Protein AF-A0A7W0RG96-F1 (afdb_monomer)

pLDDT: m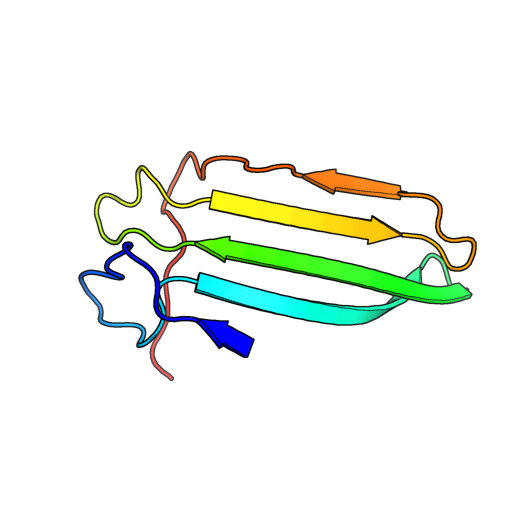ean 80.27, std 14.14, range [51.03, 97.19]

Solvent-accessible surface area (backbone atoms only — not comparable to full-atom values): 4555 Å² total; per-residue (Å²): 89,77,41,87,55,100,44,48,31,52,72,69,77,59,89,47,16,26,45,39,50,73,49,75,43,68,50,98,87,40,70,59,11,38,39,39,39,3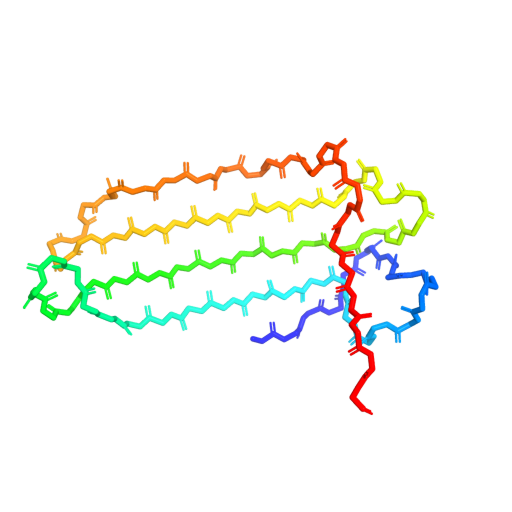9,39,33,24,44,14,76,90,19,72,70,6,30,37,30,37,42,30,25,43,63,87,66,49,75,77,43,77,45,73,74,39,65,40,88,69,92,32,66,77,72,79,86,131

Foldseek 3Di:
DADADPAALEPPHQVGQKDWDKDWDADPNRGQKIKIKIWGHRHPVQFQIFIWIFIADNVRHTPDTDDRDRDPPDHDDDDDD

Radius of gyration: 14.45 Å; Cα contacts (8 Å, |Δi|>4): 189; chains: 1; bounding box: 37×23×34 Å

Mean predicted aligned error: 7.27 Å

Secondary structure (DSSP, 8-state):
-EE--S----SS--S-SEEEEEEEEEETTEEEEEEEEEEE---TT--S-EEEEEEE-TTS-EEEEEEEEEP-SS---PPP-

Sequence (81 aa):
MCIDTAFDEGNPRAGFDTIVGQGAGVLNGVSGATASFRFTDAGEPGREDRATITISDPGGNIVFQISDARNTVGGNQAHRN

Structure (mmCIF, N/CA/C/O backbone):
data_AF-A0A7W0RG96-F1
#
_entry.id   AF-A0A7W0RG96-F1
#
loop_
_atom_site.group_PDB
_atom_site.id
_atom_site.type_symbol
_atom_site.label_atom_id
_atom_site.label_alt_id
_atom_site.label_comp_id
_atom_site.label_asym_id
_atom_site.label_entity_id
_atom_site.label_seq_id
_atom_site.pdbx_PDB_ins_code
_atom_site.Cartn_x
_atom_site.Cartn_y
_atom_site.Cartn_z
_atom_site.occupancy
_atom_site.B_iso_or_equiv
_atom_site.auth_seq_id
_atom_site.auth_comp_id
_atom_site.auth_asym_id
_atom_site.auth_atom_id
_atom_site.pdbx_PDB_model_num
ATOM 1 N N . MET A 1 1 ? 2.685 -9.784 2.533 1.00 60.22 1 MET A N 1
ATOM 2 C CA . MET A 1 1 ? 2.972 -10.945 1.668 1.0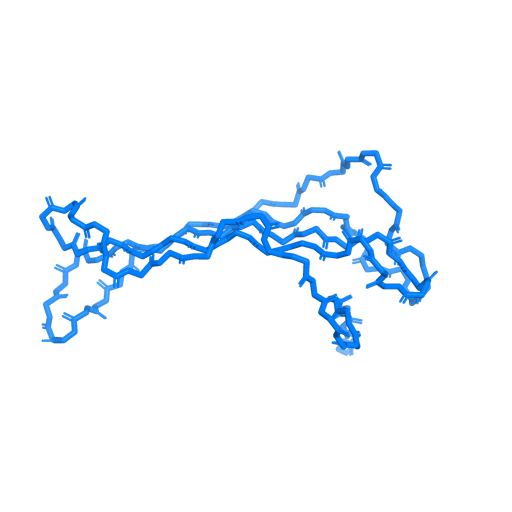0 60.22 1 MET A CA 1
ATOM 3 C C . MET A 1 1 ? 3.651 -10.420 0.414 1.00 60.22 1 MET A C 1
ATOM 5 O O . MET A 1 1 ? 3.160 -9.447 -0.150 1.00 60.22 1 MET A O 1
ATOM 9 N N . CYS A 1 2 ? 4.791 -11.000 0.045 1.00 61.06 2 CYS A N 1
ATOM 10 C CA . CYS A 1 2 ? 5.451 -10.736 -1.233 1.00 61.06 2 CYS A CA 1
ATOM 11 C C . CYS A 1 2 ? 4.825 -11.652 -2.291 1.00 61.06 2 CYS A C 1
ATOM 13 O O . CYS A 1 2 ? 4.608 -12.831 -2.002 1.00 61.06 2 CYS A O 1
ATOM 15 N N . ILE A 1 3 ? 4.480 -11.103 -3.455 1.00 63.69 3 ILE A N 1
ATOM 16 C CA . ILE A 1 3 ? 3.962 -11.862 -4.594 1.00 63.69 3 ILE A CA 1
ATOM 17 C C . ILE A 1 3 ? 4.840 -11.533 -5.801 1.00 63.69 3 ILE A C 1
ATOM 19 O O . ILE A 1 3 ? 4.979 -10.364 -6.155 1.00 63.69 3 ILE A O 1
ATOM 23 N N . ASP A 1 4 ? 5.397 -12.580 -6.402 1.00 55.69 4 ASP A N 1
ATOM 24 C CA . ASP A 1 4 ? 6.097 -12.551 -7.687 1.00 55.69 4 ASP A CA 1
ATOM 25 C C . ASP A 1 4 ? 5.039 -12.462 -8.802 1.00 55.69 4 ASP A C 1
ATOM 27 O O . ASP A 1 4 ? 4.109 -13.278 -8.872 1.00 55.69 4 ASP A O 1
ATOM 31 N N . THR A 1 5 ? 5.085 -11.386 -9.580 1.00 60.09 5 THR A N 1
ATOM 32 C CA . THR A 1 5 ? 4.107 -11.060 -10.628 1.00 60.09 5 THR A CA 1
ATOM 33 C C . THR A 1 5 ? 4.830 -10.840 -11.956 1.00 60.09 5 THR A C 1
ATOM 35 O O . THR A 1 5 ? 6.033 -10.972 -12.046 1.00 60.09 5 THR A O 1
ATOM 38 N N . ALA A 1 6 ? 4.127 -10.486 -13.035 1.00 61.22 6 ALA A N 1
ATOM 39 C CA . ALA A 1 6 ? 4.779 -10.236 -14.330 1.00 61.22 6 ALA A CA 1
ATOM 40 C C . ALA A 1 6 ? 5.640 -8.947 -14.387 1.00 61.22 6 ALA A C 1
ATOM 42 O O . ALA A 1 6 ? 6.061 -8.557 -15.476 1.00 61.22 6 ALA A O 1
ATOM 43 N N . PHE A 1 7 ? 5.833 -8.259 -13.260 1.00 57.03 7 PHE A N 1
ATOM 44 C CA . PHE A 1 7 ? 6.732 -7.111 -13.148 1.00 57.03 7 PHE A CA 1
ATOM 45 C C . PHE A 1 7 ? 8.131 -7.610 -12.766 1.00 57.03 7 PHE A C 1
ATOM 47 O O . PHE A 1 7 ? 8.241 -8.678 -12.188 1.00 57.03 7 PHE A O 1
ATOM 54 N N . ASP A 1 8 ? 9.180 -6.882 -13.138 1.00 61.06 8 ASP A N 1
ATOM 55 C CA . ASP A 1 8 ? 10.570 -7.223 -12.805 1.00 61.06 8 ASP A CA 1
ATOM 56 C C . ASP A 1 8 ? 11.129 -6.043 -12.019 1.00 61.06 8 ASP A C 1
ATOM 58 O O . ASP A 1 8 ? 11.097 -4.911 -12.504 1.00 61.06 8 ASP A O 1
ATOM 62 N N . GLU A 1 9 ? 11.607 -6.296 -10.807 1.00 61.28 9 GLU A N 1
ATOM 63 C CA . GLU A 1 9 ? 12.117 -5.273 -9.897 1.00 61.28 9 GLU A CA 1
ATOM 64 C C . GLU A 1 9 ? 13.406 -4.600 -10.412 1.00 61.28 9 GLU A C 1
ATOM 66 O O . GLU A 1 9 ? 13.873 -3.587 -9.887 1.00 61.28 9 GLU A O 1
ATOM 71 N N . GLY A 1 10 ? 14.005 -5.153 -11.468 1.00 68.44 10 GLY A N 1
ATOM 72 C CA . GLY A 1 10 ? 15.159 -4.591 -12.140 1.00 68.44 10 GLY A CA 1
ATOM 73 C C . GLY A 1 10 ? 16.387 -4.522 -11.233 1.00 68.44 10 GLY A C 1
ATOM 74 O O . GLY A 1 10 ? 16.755 -5.477 -10.543 1.00 68.44 10 GLY A O 1
ATOM 75 N N . ASN A 1 11 ? 17.097 -3.392 -11.288 1.00 60.09 11 ASN A N 1
ATOM 76 C CA . ASN A 1 11 ? 18.282 -3.146 -10.471 1.00 60.09 11 ASN A CA 1
ATOM 77 C C . ASN A 1 11 ? 18.043 -1.963 -9.518 1.00 60.09 11 ASN A C 1
ATOM 79 O O . ASN A 1 11 ? 17.665 -0.902 -10.006 1.00 60.09 11 ASN A O 1
ATOM 83 N N . PRO A 1 12 ? 18.365 -2.094 -8.213 1.00 65.00 12 PRO A N 1
ATOM 84 C CA . PRO A 1 12 ? 18.867 -3.294 -7.538 1.00 65.00 12 PRO A CA 1
ATOM 85 C C . PRO A 1 12 ? 17.766 -4.337 -7.288 1.00 6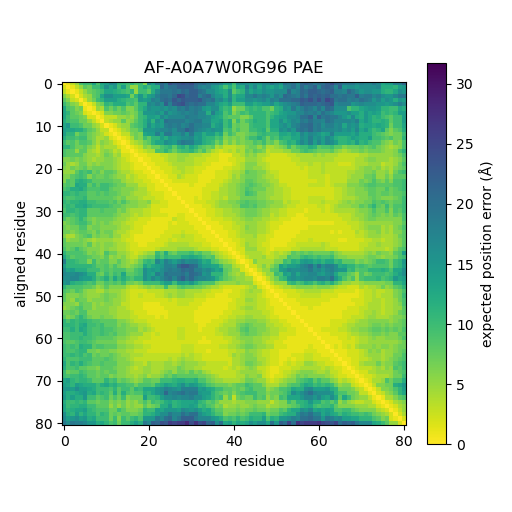5.00 12 PRO A C 1
ATOM 87 O O . PRO A 1 12 ? 16.680 -3.991 -6.843 1.00 65.00 12 PRO A O 1
ATOM 90 N N . ARG A 1 13 ? 18.090 -5.629 -7.461 1.00 69.88 13 ARG A N 1
ATOM 91 C CA . ARG A 1 13 ? 17.156 -6.726 -7.154 1.00 69.88 13 ARG A CA 1
ATOM 92 C C . ARG A 1 13 ? 16.671 -6.674 -5.704 1.00 69.88 13 ARG A C 1
ATOM 94 O O . ARG A 1 13 ? 17.446 -6.945 -4.780 1.00 69.88 13 ARG A O 1
ATOM 101 N N . ALA A 1 14 ? 15.398 -6.335 -5.544 1.00 68.06 14 ALA A N 1
ATOM 102 C CA . ALA A 1 14 ? 14.656 -6.244 -4.295 1.00 68.06 14 ALA A CA 1
ATOM 103 C C . ALA A 1 14 ? 14.138 -7.605 -3.795 1.00 68.06 14 ALA A C 1
ATOM 105 O O . ALA A 1 14 ? 13.911 -7.774 -2.596 1.00 68.06 14 ALA A O 1
ATOM 106 N N . GLY A 1 15 ? 13.967 -8.577 -4.702 1.00 69.81 15 GLY A N 1
ATOM 107 C CA . GLY A 1 15 ? 13.352 -9.874 -4.402 1.00 69.81 15 GLY A CA 1
ATOM 108 C C . GLY A 1 15 ? 11.826 -9.821 -4.268 1.00 69.81 15 GLY A C 1
ATOM 109 O O . GLY A 1 15 ? 11.237 -10.710 -3.649 1.00 69.81 15 GLY A O 1
ATOM 110 N N . PHE A 1 16 ? 11.199 -8.765 -4.790 1.00 69.25 16 PHE A N 1
ATOM 111 C CA . PHE A 1 16 ? 9.753 -8.622 -4.907 1.00 69.25 16 PHE A CA 1
ATOM 112 C C . PHE A 1 16 ? 9.404 -7.671 -6.052 1.00 69.25 16 PHE A C 1
ATOM 114 O O . PHE A 1 16 ? 10.023 -6.617 -6.159 1.00 69.25 16 PHE A O 1
ATOM 121 N N . ASP A 1 17 ? 8.334 -7.970 -6.787 1.00 75.94 17 ASP A N 1
ATOM 122 C CA . ASP A 1 17 ? 7.743 -7.025 -7.754 1.00 75.94 17 ASP A CA 1
ATOM 123 C C . ASP A 1 17 ? 6.414 -6.483 -7.235 1.00 75.94 17 ASP A C 1
ATOM 125 O O . ASP A 1 17 ? 5.978 -5.399 -7.608 1.00 75.94 17 ASP A O 1
ATOM 129 N N . THR A 1 18 ? 5.745 -7.218 -6.340 1.00 82.00 18 THR A N 1
ATOM 130 C CA . THR A 1 18 ? 4.550 -6.743 -5.644 1.00 82.00 18 THR A CA 1
ATOM 131 C C . THR A 1 18 ? 4.631 -7.011 -4.144 1.00 82.00 18 THR A C 1
ATOM 133 O O . THR A 1 18 ? 4.786 -8.149 -3.693 1.00 82.00 18 THR A O 1
ATOM 136 N N . ILE A 1 19 ? 4.398 -5.969 -3.342 1.00 84.31 19 ILE A N 1
ATOM 137 C CA . ILE A 1 19 ? 4.137 -6.103 -1.906 1.00 84.31 19 ILE A CA 1
ATOM 138 C C . ILE A 1 19 ? 2.672 -5.800 -1.639 1.00 84.31 19 ILE A C 1
ATOM 140 O O . ILE A 1 19 ? 2.181 -4.713 -1.944 1.00 84.31 19 ILE A O 1
ATOM 144 N N . VAL A 1 20 ? 1.993 -6.746 -0.991 1.00 88.00 20 VAL A N 1
ATOM 145 C CA . VAL A 1 20 ? 0.654 -6.546 -0.432 1.00 88.00 20 VAL A CA 1
ATOM 146 C C . VAL A 1 20 ? 0.722 -6.632 1.085 1.00 88.00 20 VAL A C 1
ATOM 148 O O . VAL A 1 20 ? 1.322 -7.557 1.647 1.00 88.00 20 VAL A O 1
ATOM 151 N N . GLY A 1 21 ? 0.076 -5.692 1.762 1.00 90.25 21 GLY A N 1
ATOM 152 C CA . GLY A 1 21 ? -0.023 -5.694 3.212 1.00 90.25 21 GLY A CA 1
ATOM 153 C C . GLY A 1 21 ? -1.378 -5.225 3.702 1.00 90.25 21 GLY A C 1
ATOM 154 O O . GLY A 1 21 ? -2.091 -4.481 3.031 1.00 90.25 21 GLY A O 1
ATOM 155 N N . GLN A 1 22 ? -1.717 -5.682 4.900 1.00 94.44 22 GLN A N 1
ATOM 156 C CA . GLN A 1 22 ? -2.869 -5.222 5.653 1.00 94.44 22 GLN A CA 1
ATOM 157 C C . GLN A 1 22 ? -2.482 -5.131 7.127 1.00 94.44 22 GLN A C 1
ATOM 159 O O . GLN A 1 22 ? -1.718 -5.961 7.621 1.00 94.44 22 GLN A O 1
ATOM 164 N N . GLY A 1 23 ? -3.016 -4.135 7.824 1.00 94.56 23 GLY A N 1
ATOM 165 C CA . GLY A 1 23 ? -2.844 -3.972 9.259 1.00 94.56 23 GLY A CA 1
ATOM 166 C C . GLY A 1 23 ? -4.048 -3.298 9.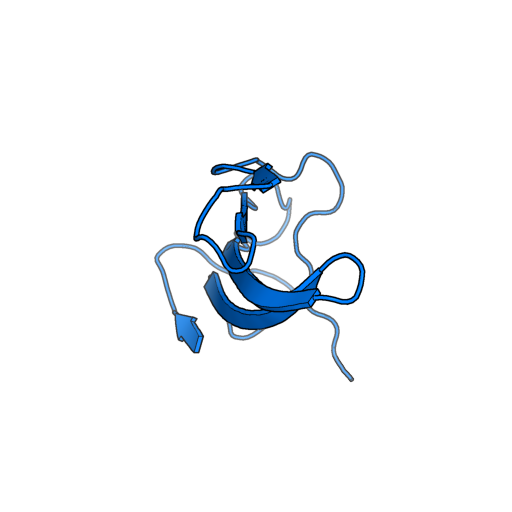900 1.00 94.56 23 GLY A C 1
ATOM 167 O O . GLY A 1 23 ? -4.791 -2.567 9.244 1.00 94.56 23 GLY A O 1
ATOM 168 N N . ALA A 1 24 ? -4.223 -3.553 11.193 1.00 95.38 24 ALA A N 1
ATOM 169 C CA . ALA A 1 24 ? -5.131 -2.801 12.047 1.00 95.38 24 ALA A CA 1
ATOM 170 C C . ALA A 1 24 ? -4.344 -1.754 12.847 1.00 95.38 24 ALA A C 1
ATOM 172 O O . ALA A 1 24 ? -3.164 -1.949 13.145 1.00 95.38 24 ALA A O 1
ATOM 173 N N . GLY A 1 25 ? -4.994 -0.652 13.208 1.00 93.81 25 GLY A N 1
ATOM 174 C CA . GLY A 1 25 ? -4.361 0.444 13.925 1.00 93.81 25 GLY A CA 1
ATOM 175 C C . GLY A 1 25 ? -5.346 1.363 14.637 1.00 93.81 25 GLY A C 1
ATOM 176 O O . GLY A 1 25 ? -6.514 1.035 14.858 1.00 93.81 25 GLY A O 1
ATOM 177 N N . VAL A 1 26 ? -4.828 2.529 15.013 1.00 95.19 26 VAL A N 1
ATOM 178 C CA . VAL A 1 26 ? -5.560 3.582 15.716 1.00 95.19 26 VAL A CA 1
ATOM 179 C C . VAL A 1 26 ? -5.715 4.774 14.778 1.00 95.19 26 VAL A C 1
ATOM 181 O O . VAL A 1 26 ? -4.725 5.272 14.246 1.00 95.19 26 VAL A O 1
ATOM 184 N N . LEU A 1 27 ? -6.947 5.250 14.604 1.00 91.69 27 LEU A N 1
ATOM 185 C CA . LEU A 1 27 ? -7.272 6.448 13.833 1.00 91.69 27 LEU A CA 1
ATOM 186 C C . LEU A 1 27 ? -7.915 7.469 14.769 1.00 91.69 27 LEU A C 1
ATOM 188 O O . LEU A 1 27 ? -8.931 7.178 15.396 1.00 91.69 27 LEU A O 1
ATOM 192 N N . ASN A 1 28 ? -7.314 8.655 14.888 1.00 91.44 28 ASN A N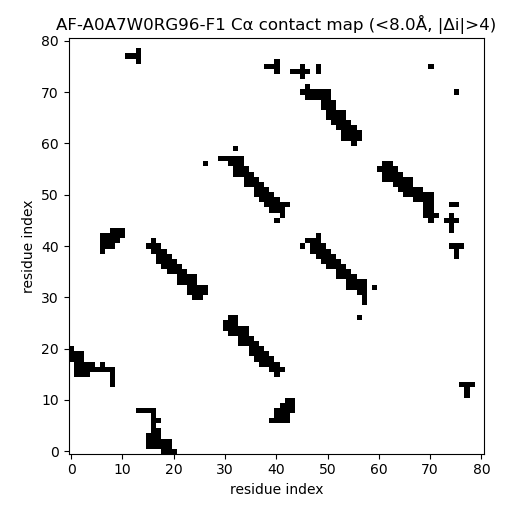 1
ATOM 193 C CA . ASN A 1 28 ? -7.799 9.735 15.762 1.00 91.44 28 ASN A CA 1
ATOM 194 C C . ASN A 1 28 ? -8.082 9.281 17.211 1.00 91.44 28 ASN A C 1
ATOM 196 O O . ASN A 1 28 ? -9.058 9.697 17.827 1.00 91.44 28 ASN A O 1
ATOM 200 N N . GLY A 1 29 ? -7.239 8.394 17.752 1.00 92.88 29 GLY A N 1
ATOM 201 C CA . GLY A 1 29 ? -7.382 7.850 19.108 1.00 92.88 29 GLY A CA 1
ATOM 202 C C . GLY A 1 29 ? -8.367 6.681 19.247 1.00 92.88 29 GLY A C 1
ATOM 203 O O . GLY A 1 29 ? -8.461 6.109 20.330 1.00 92.88 29 GLY A O 1
ATOM 204 N N . VAL A 1 30 ? -9.058 6.279 18.176 1.00 92.69 30 VAL A N 1
ATOM 205 C CA . VAL A 1 30 ? -9.990 5.143 18.179 1.00 92.69 30 VAL A CA 1
ATOM 206 C C . VAL A 1 30 ? -9.333 3.920 17.543 1.00 92.69 30 VAL A C 1
ATOM 208 O O . VAL A 1 30 ? -8.830 3.978 16.420 1.00 92.69 30 VAL A O 1
ATOM 211 N N . SER A 1 31 ? -9.323 2.805 18.273 1.00 95.06 31 SER A N 1
ATOM 212 C CA . SER A 1 31 ? -8.797 1.525 17.786 1.00 95.06 31 SER A CA 1
ATOM 213 C C . SER A 1 31 ? -9.754 0.859 16.795 1.00 95.06 31 SER A C 1
ATOM 215 O O . S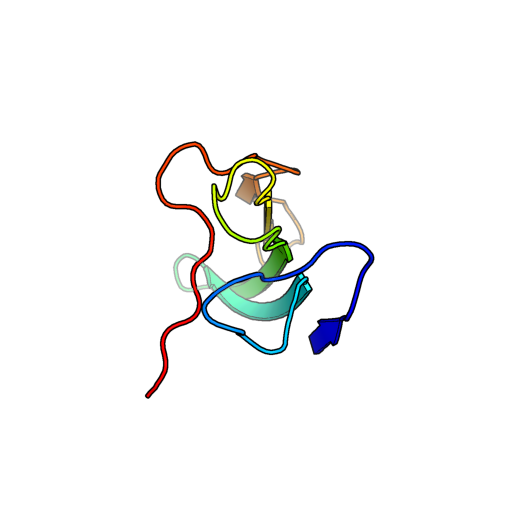ER A 1 31 ? -10.967 1.048 16.876 1.00 95.06 31 SER A O 1
ATOM 217 N N . GLY A 1 32 ? -9.207 0.042 15.896 1.00 93.94 32 GLY A N 1
ATOM 218 C CA . GLY A 1 32 ? -9.975 -0.768 14.947 1.00 93.94 32 GLY A CA 1
ATOM 219 C C . GLY A 1 32 ? -9.979 -0.231 13.520 1.00 93.94 32 GLY A C 1
ATOM 220 O O . GLY A 1 32 ? -10.613 -0.827 12.656 1.00 93.94 32 GLY A O 1
ATOM 221 N N . ALA A 1 33 ? -9.254 0.856 13.250 1.00 96.25 33 ALA A N 1
ATOM 222 C CA . ALA A 1 33 ? -9.019 1.286 11.880 1.00 96.25 33 ALA A CA 1
ATOM 223 C C . ALA A 1 33 ? -8.196 0.234 11.134 1.00 96.25 33 ALA A C 1
ATOM 225 O O . ALA A 1 33 ? -7.373 -0.464 11.731 1.00 96.25 33 ALA A O 1
ATOM 226 N N . THR A 1 34 ? -8.389 0.137 9.824 1.00 96.88 34 THR A N 1
ATOM 227 C CA . THR A 1 34 ? -7.647 -0.799 8.976 1.00 96.88 34 THR A CA 1
ATOM 228 C C . THR A 1 34 ? -6.946 -0.056 7.857 1.00 96.88 34 THR A C 1
ATOM 230 O O . THR A 1 34 ? -7.471 0.916 7.321 1.00 96.88 34 THR A O 1
ATOM 233 N N . ALA A 1 35 ? -5.752 -0.515 7.502 1.00 95.62 35 ALA A N 1
ATOM 234 C CA . ALA A 1 35 ? -5.024 -0.057 6.334 1.00 95.62 35 ALA A CA 1
ATOM 235 C C . ALA A 1 35 ? -4.665 -1.265 5.473 1.00 95.62 35 ALA A C 1
ATOM 237 O O . ALA A 1 35 ? -4.160 -2.264 5.985 1.00 95.62 35 ALA A O 1
ATOM 238 N N . SER A 1 36 ? -4.902 -1.170 4.171 1.00 95.12 36 SER A N 1
ATOM 239 C CA . SER A 1 36 ? -4.420 -2.125 3.178 1.00 95.12 36 SER A CA 1
ATOM 240 C C . SER A 1 36 ? -3.635 -1.399 2.104 1.00 95.12 36 SER A C 1
ATOM 242 O O . SER A 1 36 ? -4.020 -0.305 1.687 1.00 95.12 36 SER A O 1
ATOM 244 N N . PHE A 1 37 ? -2.563 -2.018 1.629 1.00 91.62 37 PHE A N 1
ATOM 245 C CA . PHE A 1 37 ? -1.758 -1.469 0.554 1.00 91.62 37 PHE A CA 1
ATOM 246 C C . PHE A 1 37 ? -1.321 -2.541 -0.436 1.00 91.62 37 PHE A C 1
ATOM 248 O O . PHE A 1 37 ? -1.144 -3.711 -0.089 1.00 91.62 37 PHE A O 1
ATOM 255 N N . ARG A 1 38 ? -1.118 -2.098 -1.673 1.00 90.06 38 ARG A N 1
ATOM 256 C CA . ARG A 1 38 ? -0.446 -2.829 -2.738 1.00 90.06 38 ARG A CA 1
ATOM 257 C C . ARG A 1 38 ? 0.524 -1.876 -3.418 1.00 90.06 38 ARG A C 1
ATOM 259 O O . ARG A 1 38 ? 0.093 -0.860 -3.960 1.00 90.06 38 ARG A O 1
ATOM 266 N N . PHE A 1 39 ? 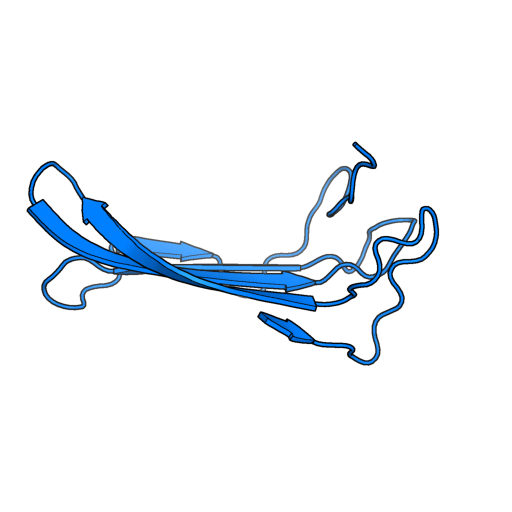1.798 -2.233 -3.413 1.00 87.06 39 PHE A N 1
ATOM 267 C CA . PHE A 1 39 ? 2.835 -1.546 -4.172 1.00 87.06 39 PHE A CA 1
ATOM 268 C C . PHE A 1 39 ? 3.376 -2.487 -5.233 1.00 87.06 39 PHE A C 1
ATOM 270 O O . PHE A 1 39 ? 3.621 -3.654 -4.926 1.00 87.06 39 PHE A O 1
ATOM 277 N N . THR A 1 40 ? 3.532 -1.990 -6.455 1.00 83.81 40 THR A N 1
ATOM 278 C CA . THR A 1 40 ? 4.220 -2.699 -7.536 1.00 83.81 40 THR A CA 1
ATOM 279 C C . THR A 1 40 ? 5.483 -1.943 -7.913 1.00 83.81 40 THR A C 1
ATOM 281 O O . THR A 1 40 ? 5.450 -0.715 -8.004 1.00 83.81 40 THR A O 1
ATOM 284 N N . ASP A 1 41 ? 6.572 -2.670 -8.107 1.00 76.31 41 ASP A N 1
ATOM 285 C CA . ASP A 1 41 ? 7.853 -2.181 -8.605 1.00 76.31 41 ASP A CA 1
ATOM 286 C C . ASP A 1 41 ? 8.103 -2.846 -9.961 1.00 76.31 41 ASP A C 1
ATOM 288 O O . ASP A 1 41 ? 8.062 -4.070 -10.072 1.00 76.31 41 ASP A O 1
ATOM 292 N N . ALA A 1 42 ? 8.252 -2.034 -11.002 1.00 73.50 42 ALA A N 1
ATOM 293 C CA . ALA A 1 42 ? 8.494 -2.470 -12.372 1.00 73.50 42 ALA A CA 1
ATOM 294 C C . ALA A 1 42 ? 9.941 -2.201 -12.824 1.00 73.50 42 ALA A C 1
ATOM 296 O O . ALA A 1 42 ? 10.208 -2.209 -14.032 1.00 73.50 42 ALA A O 1
ATOM 297 N N . GLY A 1 43 ? 10.845 -1.917 -11.878 1.00 66.00 43 GLY A N 1
ATOM 298 C CA . GLY A 1 43 ? 12.260 -1.678 -12.122 1.00 66.00 43 GLY A CA 1
ATOM 299 C C . GLY A 1 43 ? 12.542 -0.348 -12.823 1.00 66.00 43 GLY A C 1
ATOM 300 O O . GLY A 1 43 ? 11.651 0.339 -13.332 1.00 66.00 43 GLY A O 1
ATOM 301 N N . GLU A 1 44 ? 13.814 0.067 -12.863 1.00 63.38 44 GLU A N 1
ATOM 302 C CA . GLU A 1 44 ? 14.209 1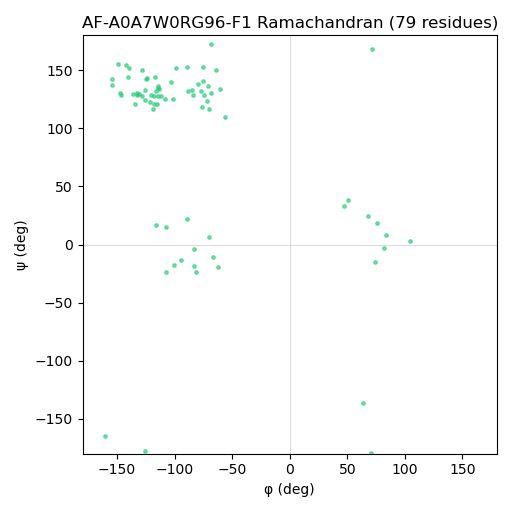.312 -13.534 1.00 63.38 44 GLU A CA 1
ATOM 303 C C . GLU A 1 44 ? 13.871 1.288 -15.042 1.00 63.38 44 GLU A C 1
ATOM 305 O O . GLU A 1 44 ? 14.169 0.311 -15.732 1.00 63.38 44 GLU A O 1
ATOM 310 N N . PRO A 1 45 ? 13.277 2.364 -15.602 1.00 62.22 45 PRO A N 1
ATOM 311 C CA . PRO A 1 45 ? 13.233 3.737 -15.083 1.00 62.22 45 PRO A CA 1
ATOM 312 C C . PRO A 1 45 ? 12.051 4.069 -14.140 1.00 62.22 45 PRO A C 1
ATOM 314 O O . PRO A 1 45 ? 11.678 5.240 -14.046 1.00 62.22 45 PRO A O 1
ATOM 317 N N . GLY A 1 46 ? 11.422 3.081 -13.492 1.00 61.62 46 GLY A N 1
ATOM 318 C CA . GLY A 1 46 ? 10.423 3.266 -12.425 1.00 61.62 46 GLY A CA 1
ATOM 319 C C . GLY A 1 46 ? 9.112 3.875 -12.920 1.00 61.62 46 GLY A C 1
ATOM 320 O O . GLY A 1 46 ? 8.416 4.591 -12.201 1.00 61.62 46 GLY A O 1
ATOM 321 N N . ARG A 1 47 ? 8.801 3.699 -14.212 1.00 65.00 47 ARG A N 1
ATOM 322 C CA . ARG A 1 47 ? 7.678 4.389 -14.873 1.00 65.00 47 ARG A CA 1
ATOM 323 C C . ARG A 1 47 ? 6.332 3.707 -14.664 1.00 65.00 47 ARG A C 1
ATOM 325 O O . ARG A 1 47 ? 5.320 4.371 -14.856 1.00 65.00 47 ARG A O 1
ATOM 332 N N . GLU A 1 48 ? 6.319 2.440 -14.275 1.00 73.19 48 GLU A N 1
ATOM 333 C CA . GLU A 1 48 ? 5.093 1.656 -14.083 1.00 73.19 48 GLU A CA 1
ATOM 334 C C . GLU A 1 48 ? 4.897 1.215 -12.629 1.00 73.19 48 GLU A C 1
ATOM 336 O O . GLU A 1 48 ? 4.058 0.361 -12.343 1.00 73.19 48 GLU A O 1
ATOM 341 N N . ASP A 1 49 ? 5.619 1.844 -11.701 1.00 80.69 49 ASP A N 1
ATOM 342 C CA . ASP A 1 49 ? 5.429 1.621 -10.274 1.00 80.69 49 ASP A CA 1
ATOM 343 C C . ASP A 1 49 ? 4.077 2.171 -9.850 1.00 80.69 49 ASP A C 1
ATOM 345 O O . ASP A 1 49 ? 3.720 3.315 -10.166 1.00 80.69 49 ASP A O 1
ATOM 349 N N . ARG A 1 50 ? 3.308 1.358 -9.128 1.00 86.81 50 ARG A N 1
ATOM 350 C CA . ARG A 1 50 ? 1.941 1.702 -8.740 1.00 86.81 50 ARG A CA 1
ATOM 351 C C . ARG A 1 50 ? 1.735 1.532 -7.256 1.00 86.81 50 ARG A C 1
ATOM 353 O O . ARG A 1 50 ? 2.340 0.682 -6.605 1.00 86.81 50 ARG A O 1
ATOM 360 N N . ALA A 1 51 ? 0.841 2.356 -6.736 1.00 89.25 51 ALA A N 1
ATOM 361 C CA . ALA A 1 51 ? 0.415 2.339 -5.356 1.00 89.25 51 ALA A CA 1
ATOM 362 C C . ALA A 1 51 ? -1.109 2.290 -5.281 1.00 89.25 51 ALA A C 1
ATOM 364 O O . ALA A 1 51 ? -1.819 3.118 -5.850 1.00 89.25 51 ALA A O 1
ATOM 365 N N . THR A 1 52 ? -1.613 1.327 -4.521 1.00 92.50 52 THR A N 1
ATOM 366 C CA . THR A 1 52 ? -2.974 1.339 -3.993 1.00 92.50 52 THR A CA 1
ATOM 367 C C . THR A 1 52 ? -2.878 1.358 -2.481 1.00 92.50 52 THR A C 1
ATOM 369 O O . THR A 1 52 ? -2.187 0.525 -1.901 1.00 92.50 52 THR A O 1
ATOM 372 N N . ILE A 1 53 ? -3.557 2.306 -1.844 1.00 94.31 53 ILE A N 1
ATOM 373 C CA . ILE A 1 53 ? -3.626 2.429 -0.389 1.00 94.31 53 ILE A CA 1
ATOM 374 C C . ILE A 1 53 ? -5.076 2.713 -0.027 1.00 94.31 53 ILE A C 1
ATOM 376 O O . ILE A 1 53 ? -5.688 3.627 -0.575 1.00 94.31 53 ILE A O 1
ATOM 380 N N . THR A 1 54 ? -5.620 1.960 0.916 1.00 96.88 54 THR A N 1
ATOM 381 C CA . THR A 1 54 ? -6.961 2.189 1.454 1.00 96.88 54 THR A CA 1
ATOM 382 C C . THR A 1 54 ? -6.881 2.177 2.965 1.00 96.88 54 THR A C 1
ATOM 384 O O . THR A 1 54 ? -6.319 1.250 3.544 1.00 96.88 54 THR A O 1
ATOM 387 N N . ILE A 1 55 ? -7.438 3.207 3.597 1.00 95.62 55 ILE A N 1
ATOM 388 C CA . ILE A 1 55 ? -7.582 3.284 5.048 1.00 95.62 55 ILE A CA 1
ATOM 389 C C . ILE A 1 55 ? -9.064 3.414 5.360 1.00 95.62 55 ILE A C 1
ATOM 391 O O . ILE A 1 55 ? -9.737 4.293 4.817 1.00 95.62 55 ILE A O 1
ATOM 395 N N . SER A 1 56 ? -9.545 2.553 6.250 1.00 97.19 56 SER A N 1
ATOM 396 C CA . SER A 1 56 ? -10.915 2.588 6.750 1.00 97.19 56 SER A CA 1
ATOM 397 C C . SER A 1 56 ? -10.938 2.860 8.247 1.00 97.19 56 SER A C 1
ATOM 399 O O . SER A 1 56 ? -10.067 2.394 8.987 1.00 97.19 56 SER A O 1
ATOM 401 N N . ASP A 1 57 ? -11.938 3.612 8.693 1.00 95.88 57 ASP A N 1
ATOM 402 C CA . ASP A 1 57 ? -12.236 3.778 10.111 1.00 95.88 57 ASP A CA 1
ATOM 403 C C . ASP A 1 57 ? -12.763 2.459 10.732 1.00 95.88 57 ASP A C 1
ATOM 405 O O . ASP A 1 57 ? -13.006 1.483 10.014 1.00 95.88 57 ASP A O 1
ATOM 409 N N . PRO A 1 58 ? -12.952 2.391 12.064 1.00 94.88 58 PRO A N 1
ATOM 410 C CA . PRO A 1 58 ? -13.482 1.193 12.722 1.00 94.88 58 PRO A CA 1
ATOM 411 C C . PRO A 1 58 ? -14.906 0.799 12.297 1.00 94.88 58 PRO A C 1
ATOM 413 O O . PRO A 1 58 ? -15.313 -0.339 12.515 1.00 94.88 58 PRO A O 1
ATOM 416 N N . GLY A 1 59 ? -15.672 1.726 11.715 1.00 94.56 59 GLY A N 1
ATOM 417 C CA . GLY A 1 59 ? -16.995 1.468 11.146 1.00 94.56 59 GLY A CA 1
ATOM 418 C C . GLY A 1 59 ? -16.946 0.913 9.719 1.00 94.56 59 GLY A C 1
ATOM 419 O O . GLY A 1 59 ? -17.993 0.587 9.166 1.00 94.56 59 GLY A O 1
ATOM 420 N N . GLY A 1 60 ? -15.753 0.793 9.128 1.00 93.19 60 GLY A N 1
ATOM 421 C CA . GLY A 1 60 ? -15.553 0.344 7.754 1.00 93.19 60 GLY A CA 1
ATOM 422 C C . GLY A 1 60 ? -15.700 1.450 6.708 1.00 93.19 60 GLY A C 1
ATOM 423 O O . GLY A 1 60 ? -15.684 1.150 5.516 1.00 93.19 60 GLY A O 1
ATOM 424 N N . ASN A 1 61 ? -15.824 2.719 7.111 1.00 96.69 61 ASN A N 1
ATOM 425 C CA . ASN A 1 61 ? -15.875 3.823 6.157 1.00 96.69 61 ASN A CA 1
ATOM 426 C C . ASN A 1 61 ? -14.471 4.129 5.646 1.00 96.69 61 ASN A C 1
ATOM 428 O O . ASN A 1 61 ? -13.544 4.307 6.436 1.00 96.69 61 ASN A O 1
ATOM 432 N N . ILE A 1 62 ? -14.322 4.258 4.330 1.00 96.44 62 ILE A N 1
ATOM 433 C CA . ILE A 1 62 ? -13.054 4.656 3.717 1.00 96.44 62 ILE A CA 1
ATOM 434 C C . ILE A 1 62 ? -12.796 6.128 4.037 1.00 96.44 62 ILE A C 1
ATOM 436 O O . ILE A 1 62 ? -13.537 7.010 3.605 1.00 96.44 62 ILE A O 1
ATOM 440 N N . VAL A 1 63 ? -11.724 6.391 4.779 1.00 96.38 63 VAL A N 1
ATOM 441 C CA . VAL A 1 63 ? -11.296 7.747 5.157 1.00 96.38 63 VAL A CA 1
ATOM 442 C C . VAL A 1 63 ? -10.153 8.260 4.288 1.00 96.38 63 VAL A C 1
ATOM 444 O O . VAL A 1 63 ? -9.891 9.459 4.247 1.00 96.38 63 VAL A O 1
ATOM 447 N N . PHE A 1 64 ? -9.467 7.358 3.588 1.00 94.00 64 PHE A N 1
ATOM 448 C CA . PHE A 1 64 ? -8.410 7.696 2.649 1.00 94.00 64 PHE A CA 1
ATOM 449 C C . PHE A 1 64 ? -8.276 6.610 1.588 1.00 94.00 64 PHE A C 1
ATOM 451 O O . PHE A 1 64 ? -8.277 5.416 1.905 1.00 94.00 64 PHE A O 1
ATOM 458 N N . GLN A 1 65 ? -8.112 7.029 0.335 1.00 95.31 65 GLN A N 1
ATOM 459 C CA . GLN A 1 65 ? -7.922 6.112 -0.776 1.00 95.31 65 GLN A CA 1
ATOM 460 C C . GLN A 1 65 ? -7.000 6.700 -1.842 1.00 95.31 65 GLN A C 1
ATOM 462 O O . GLN A 1 65 ? -7.231 7.790 -2.358 1.00 95.31 65 GLN A O 1
ATOM 467 N N . ILE A 1 66 ? -5.993 5.914 -2.207 1.00 91.75 66 ILE A N 1
ATOM 468 C CA . ILE A 1 66 ? -5.236 6.020 -3.450 1.00 91.75 66 ILE A CA 1
ATOM 469 C C . ILE A 1 66 ? -5.530 4.744 -4.236 1.00 91.75 66 ILE A C 1
ATOM 471 O O . ILE A 1 66 ? -5.377 3.643 -3.704 1.00 91.75 66 ILE A O 1
ATOM 475 N N . SER A 1 67 ? -5.948 4.880 -5.492 1.00 91.12 67 SER A N 1
ATOM 476 C CA . SER A 1 67 ? -6.307 3.749 -6.352 1.00 91.12 67 SER A CA 1
ATOM 477 C C . SER A 1 67 ? -5.415 3.706 -7.578 1.00 91.12 67 SER A C 1
ATOM 479 O O . SER A 1 67 ? -5.462 4.625 -8.389 1.00 91.12 67 SER A O 1
ATOM 481 N N . ASP A 1 68 ? -4.636 2.630 -7.696 1.00 86.69 68 ASP A N 1
ATOM 482 C CA . ASP A 1 68 ? -3.783 2.325 -8.851 1.00 86.69 68 ASP A CA 1
ATOM 483 C C . ASP A 1 68 ? -2.925 3.506 -9.344 1.00 86.69 68 ASP A C 1
ATOM 485 O O . ASP A 1 68 ? -2.668 3.676 -10.538 1.00 86.69 68 ASP A O 1
ATOM 489 N N . ALA A 1 69 ? -2.495 4.363 -8.417 1.00 86.38 69 ALA A N 1
ATOM 490 C CA . ALA A 1 69 ? -1.799 5.586 -8.767 1.00 86.38 69 ALA A CA 1
ATOM 491 C C . ALA A 1 69 ? -0.373 5.263 -9.196 1.00 86.38 69 ALA A C 1
ATOM 493 O O . ALA A 1 69 ? 0.365 4.587 -8.479 1.00 86.38 69 ALA A O 1
ATOM 494 N N . ARG A 1 70 ? 0.013 5.784 -10.358 1.00 84.19 70 ARG A N 1
ATOM 495 C CA . ARG A 1 70 ? 1.382 5.704 -10.854 1.00 84.19 70 ARG A CA 1
ATOM 496 C C . ARG A 1 70 ? 2.295 6.612 -10.032 1.00 84.19 70 ARG A C 1
ATOM 498 O O . ARG A 1 70 ? 1.961 7.774 -9.795 1.00 84.19 70 ARG A O 1
ATOM 505 N N . ASN A 1 71 ? 3.473 6.114 -9.679 1.00 76.06 71 ASN A N 1
ATOM 506 C CA . ASN A 1 71 ? 4.516 6.938 -9.091 1.00 76.06 71 ASN A CA 1
ATOM 507 C C . ASN A 1 71 ? 5.123 7.864 -10.163 1.00 76.06 71 ASN A C 1
ATOM 509 O O . ASN A 1 71 ? 5.548 7.424 -11.234 1.00 76.06 71 ASN A O 1
ATOM 513 N N . THR A 1 72 ? 5.106 9.174 -9.919 1.00 68.69 72 THR A N 1
ATOM 514 C CA . THR A 1 72 ? 5.516 10.176 -10.918 1.00 68.69 72 THR A CA 1
ATOM 515 C C . THR A 1 72 ? 6.978 10.594 -10.798 1.00 68.69 72 THR A C 1
ATOM 517 O O . THR A 1 72 ? 7.488 11.230 -11.719 1.00 68.69 72 THR A O 1
ATOM 520 N N . VAL A 1 73 ? 7.657 10.265 -9.692 1.00 68.31 73 VAL A N 1
ATOM 521 C CA . VAL A 1 73 ? 9.061 10.628 -9.441 1.00 68.31 73 VAL A CA 1
ATOM 522 C C . VAL A 1 73 ? 9.744 9.534 -8.615 1.00 68.31 73 VAL A C 1
ATOM 524 O O . VAL A 1 73 ? 9.231 9.153 -7.572 1.00 68.31 73 VAL A O 1
ATOM 527 N N . GLY A 1 74 ? 10.919 9.062 -9.044 1.00 64.75 74 GLY A N 1
ATOM 528 C CA . GLY A 1 74 ? 11.817 8.227 -8.226 1.00 64.75 74 GLY A CA 1
ATOM 529 C C . GLY A 1 74 ? 11.407 6.764 -8.005 1.00 64.75 74 GLY A C 1
ATOM 530 O O . GLY A 1 74 ? 12.266 5.979 -7.625 1.00 64.75 74 GLY A O 1
ATOM 531 N N . GLY A 1 75 ? 10.156 6.390 -8.288 1.00 70.62 75 GLY A N 1
ATOM 532 C CA . GLY A 1 75 ? 9.699 4.999 -8.242 1.00 70.62 75 GLY A CA 1
ATOM 533 C C . GLY A 1 75 ? 9.596 4.401 -6.833 1.00 70.62 75 GLY A C 1
ATOM 534 O O . GLY A 1 75 ? 9.823 5.074 -5.824 1.00 70.62 75 GLY A O 1
ATOM 535 N N . ASN A 1 76 ? 9.195 3.136 -6.759 1.00 72.81 76 ASN A N 1
ATOM 536 C CA . ASN A 1 76 ? 9.323 2.313 -5.558 1.00 72.81 76 ASN A CA 1
ATOM 537 C C . ASN A 1 76 ? 10.739 1.730 -5.569 1.00 72.81 76 ASN A C 1
ATOM 539 O O . ASN A 1 76 ? 11.169 1.220 -6.590 1.00 72.81 76 ASN A O 1
ATOM 543 N N . GLN A 1 77 ? 11.499 1.872 -4.482 1.00 70.00 77 GLN A N 1
ATOM 544 C CA . GLN A 1 77 ? 12.896 1.430 -4.434 1.00 70.00 77 GLN A CA 1
ATOM 545 C C . GLN A 1 77 ? 13.143 0.630 -3.162 1.00 70.00 77 GLN A C 1
ATOM 547 O O . GLN A 1 77 ? 12.818 1.078 -2.058 1.00 70.00 77 GLN A O 1
ATOM 552 N N . ALA A 1 78 ? 13.745 -0.546 -3.309 1.00 66.12 78 ALA A N 1
ATOM 553 C CA . ALA A 1 78 ? 14.196 -1.339 -2.179 1.00 66.12 78 ALA A CA 1
ATOM 554 C C . ALA A 1 78 ? 15.621 -0.947 -1.779 1.00 66.12 78 ALA A C 1
ATOM 556 O O . ALA A 1 78 ? 16.528 -0.873 -2.609 1.00 66.12 78 ALA A O 1
ATOM 557 N N . HIS A 1 79 ? 15.835 -0.736 -0.483 1.00 61.00 79 HIS A N 1
ATOM 558 C CA . HIS A 1 79 ? 17.159 -0.467 0.063 1.00 61.00 79 HIS A CA 1
ATOM 559 C C . HIS A 1 79 ? 17.711 -1.716 0.757 1.00 61.00 79 HIS A C 1
ATOM 561 O O . HIS A 1 79 ? 16.975 -2.431 1.440 1.00 61.00 79 HIS A O 1
ATOM 567 N N . ARG A 1 80 ? 19.011 -1.987 0.586 1.00 60.75 80 ARG A N 1
ATOM 568 C CA . ARG A 1 80 ? 19.706 -3.034 1.349 1.00 60.75 80 ARG A CA 1
ATOM 569 C C . ARG A 1 80 ? 20.060 -2.486 2.734 1.00 60.75 80 ARG A C 1
ATOM 571 O O . ARG A 1 80 ? 20.488 -1.337 2.835 1.00 60.75 80 ARG A O 1
ATOM 578 N N . ASN A 1 81 ? 19.880 -3.306 3.767 1.00 51.03 81 ASN A N 1
ATOM 579 C CA . ASN A 1 81 ? 20.350 -3.016 5.125 1.00 51.03 81 ASN A CA 1
ATOM 580 C C . ASN A 1 81 ? 21.786 -3.494 5.328 1.00 51.03 81 ASN A C 1
ATOM 582 O O . ASN A 1 81 ? 22.139 -4.539 4.733 1.00 51.03 81 ASN A O 1
#

Nearest PDB structures (foldseek):
  6ta7-assembly3_C  TM=4.904E-01  e=5.105E+00  Homo sapiens
  6ndx-assembly1_B  TM=5.053E-01  e=7.637E+00  Treponema denticola
  1gye-assembly1_B  TM=3.458E-01  e=4.056E+00  Cellvibrio japonicus